Protein AF-A0A293MS20-F1 (afdb_monomer_lite)

Organism: Ornithodoros erraticus (NCBI:txid265619)

Radius of gyration: 35.65 Å; chains: 1; bounding box: 97×41×68 Å

Secondary structure (DSSP, 8-state):
--HHHHHHHHHHHHHHHHHHHHHTT---HHHHHHHHHHHHHHHHHHHHHHHHH---SPPGGG--------------------SSSSSSSS--

Foldseek 3Di:
DPVVVVVVVVVVVVLVVVVCVLPVPPPDPVSVVVVVVVVVVVVVVVVVCCVVPNDPDDDPVNDPPPPDPPDDPPPPDPPPPDDDPPPPPPDD

Structure (mmCIF, N/CA/C/O backbone):
data_AF-A0A293MS20-F1
#
_entry.id   AF-A0A293MS20-F1
#
loop_
_atom_site.group_PDB
_atom_site.id
_atom_site.type_symbol
_atom_site.label_atom_id
_atom_site.label_alt_id
_atom_site.label_comp_id
_atom_site.label_asym_id
_atom_site.label_entity_id
_atom_site.label_seq_id
_atom_site.pdbx_PDB_ins_code
_atom_site.Cartn_x
_atom_site.Cartn_y
_atom_site.Cartn_z
_atom_site.occupancy
_atom_site.B_iso_or_equiv
_atom_site.auth_seq_id
_atom_site.auth_comp_id
_atom_site.auth_asym_id
_atom_site.auth_atom_id
_atom_site.pdbx_PDB_model_num
ATOM 1 N N . MET A 1 1 ? 10.931 11.165 -11.812 1.00 61.16 1 MET A N 1
ATOM 2 C CA . MET A 1 1 ? 10.649 11.383 -10.373 1.00 61.16 1 MET A CA 1
ATOM 3 C C . MET A 1 1 ? 9.576 12.463 -10.163 1.00 61.16 1 MET A C 1
ATOM 5 O O . MET A 1 1 ? 9.824 13.443 -9.483 1.00 61.16 1 MET A O 1
ATOM 9 N N . GLY A 1 2 ? 8.389 12.332 -10.766 1.00 77.19 2 GLY A N 1
ATOM 10 C CA . GLY A 1 2 ? 7.320 13.343 -10.641 1.00 77.19 2 GLY A CA 1
ATOM 11 C C . GLY A 1 2 ? 5.989 12.695 -10.290 1.00 77.19 2 GLY A C 1
ATOM 12 O O . GLY A 1 2 ? 5.447 12.913 -9.212 1.00 77.19 2 GLY A O 1
ATOM 13 N N . ILE A 1 3 ? 5.546 11.781 -11.154 1.00 80.75 3 ILE A N 1
ATOM 14 C CA . ILE A 1 3 ? 4.322 10.991 -10.966 1.00 80.75 3 ILE A CA 1
ATOM 15 C C . ILE A 1 3 ? 4.386 10.180 -9.664 1.00 80.75 3 ILE A C 1
ATOM 17 O O . ILE A 1 3 ? 3.488 10.281 -8.835 1.00 80.75 3 ILE A O 1
ATOM 21 N N . THR A 1 4 ? 5.492 9.469 -9.419 1.00 84.69 4 THR A N 1
ATOM 22 C CA . THR A 1 4 ? 5.694 8.693 -8.183 1.00 84.69 4 THR A CA 1
ATOM 23 C C . THR A 1 4 ? 5.640 9.564 -6.926 1.00 84.69 4 THR A C 1
ATOM 25 O O . THR A 1 4 ? 5.093 9.146 -5.912 1.00 84.69 4 THR A O 1
ATOM 28 N N . ASN A 1 5 ? 6.162 10.793 -6.992 1.00 85.50 5 ASN A N 1
ATOM 29 C CA . ASN A 1 5 ? 6.165 11.703 -5.849 1.00 85.50 5 ASN A CA 1
ATOM 30 C C . ASN A 1 5 ? 4.751 12.248 -5.580 1.00 85.50 5 ASN A C 1
ATOM 32 O O . ASN A 1 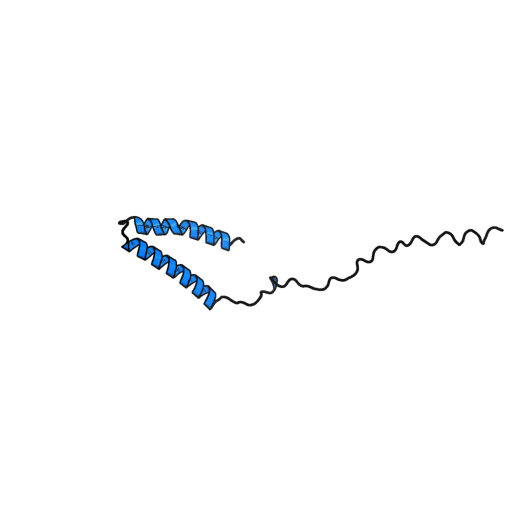5 ? 4.302 12.290 -4.439 1.00 85.50 5 ASN A O 1
ATOM 36 N N . CYS A 1 6 ? 3.998 12.578 -6.631 1.00 85.06 6 CYS A N 1
ATOM 37 C CA . CYS A 1 6 ? 2.610 13.020 -6.510 1.00 85.06 6 CYS A CA 1
ATOM 38 C C . CYS A 1 6 ? 1.699 11.906 -5.959 1.00 85.06 6 CYS A C 1
ATOM 40 O O . CYS A 1 6 ? 0.919 12.140 -5.037 1.00 85.06 6 CYS A O 1
ATOM 42 N N . MET A 1 7 ? 1.864 10.670 -6.446 1.00 84.62 7 MET A N 1
ATOM 43 C CA . MET A 1 7 ? 1.148 9.501 -5.919 1.00 84.62 7 MET A CA 1
ATOM 44 C C . MET A 1 7 ? 1.510 9.211 -4.459 1.00 84.62 7 MET A C 1
ATOM 46 O O . MET A 1 7 ? 0.620 8.922 -3.663 1.00 84.62 7 MET A O 1
ATOM 50 N N . GLY A 1 8 ? 2.788 9.344 -4.089 1.00 84.38 8 GLY A N 1
ATOM 51 C CA . GLY A 1 8 ? 3.234 9.198 -2.702 1.00 84.38 8 GLY A CA 1
ATOM 52 C C . GLY A 1 8 ? 2.609 10.236 -1.768 1.00 84.38 8 GLY A C 1
ATOM 53 O O . GLY A 1 8 ? 2.111 9.881 -0.702 1.00 84.38 8 GLY A O 1
ATOM 54 N N . ASN A 1 9 ? 2.551 11.502 -2.189 1.00 88.62 9 ASN A N 1
ATOM 55 C CA . ASN A 1 9 ? 1.923 12.566 -1.402 1.00 88.62 9 ASN A CA 1
ATOM 56 C C . ASN A 1 9 ? 0.403 12.373 -1.266 1.00 88.62 9 ASN A C 1
ATOM 58 O O . ASN A 1 9 ? -0.129 12.528 -0.169 1.00 88.62 9 ASN A O 1
ATOM 62 N N . MET A 1 10 ? -0.298 11.959 -2.329 1.00 86.31 10 MET A N 1
ATOM 63 C CA . MET A 1 10 ? -1.725 11.614 -2.235 1.00 86.31 10 MET A CA 1
ATOM 64 C C . MET A 1 10 ? -1.972 10.452 -1.275 1.00 86.31 10 MET A C 1
ATOM 66 O O . MET A 1 10 ? -2.856 10.545 -0.429 1.00 86.31 10 MET A O 1
ATOM 70 N N . ALA A 1 11 ? -1.184 9.378 -1.358 1.00 85.19 11 ALA A N 1
ATOM 71 C CA . ALA A 1 11 ? -1.292 8.261 -0.422 1.00 85.19 11 ALA A CA 1
ATOM 72 C C . ALA A 1 11 ? -1.047 8.717 1.029 1.00 85.19 11 ALA A C 1
ATOM 74 O O . ALA A 1 11 ? -1.780 8.316 1.935 1.00 85.19 11 ALA A O 1
ATOM 75 N N . GLY A 1 12 ? -0.080 9.617 1.233 1.00 86.12 12 GLY A N 1
ATOM 76 C CA . GLY A 1 12 ? 0.202 10.241 2.526 1.00 86.12 12 GLY A CA 1
ATOM 77 C C . GLY A 1 12 ? -0.958 11.075 3.077 1.00 86.12 12 GLY A C 1
ATOM 78 O O . GLY A 1 12 ? -1.199 11.046 4.279 1.00 86.12 12 GLY A O 1
ATOM 79 N N . MET A 1 13 ? -1.721 11.761 2.219 1.00 88.44 13 MET A N 1
ATOM 80 C CA . MET A 1 13 ? -2.932 12.492 2.622 1.00 88.44 13 MET A CA 1
ATOM 81 C C . MET A 1 13 ? -4.139 11.572 2.859 1.00 88.44 13 MET A C 1
ATOM 83 O O . MET A 1 13 ? -4.954 11.835 3.742 1.00 88.44 13 MET A O 1
ATOM 87 N N . LEU A 1 14 ? -4.265 10.488 2.091 1.00 86.75 14 LEU A N 1
ATOM 88 C CA . LEU A 1 14 ? -5.381 9.543 2.194 1.00 86.75 14 LEU A CA 1
ATOM 89 C C . LEU A 1 14 ? -5.308 8.687 3.465 1.00 86.75 14 LEU A C 1
ATOM 91 O O . LEU A 1 14 ? -6.346 8.382 4.048 1.00 86.75 14 LEU A O 1
ATOM 95 N N . ALA A 1 15 ? -4.108 8.332 3.928 1.00 85.94 15 ALA A N 1
ATOM 96 C CA . ALA A 1 15 ? -3.912 7.523 5.132 1.00 85.94 15 ALA A CA 1
ATOM 97 C C . ALA A 1 15 ? -4.603 8.094 6.400 1.00 85.94 15 ALA A C 1
ATOM 99 O O . ALA A 1 15 ? -5.390 7.365 7.015 1.00 85.94 15 ALA A O 1
ATOM 100 N N . PRO A 1 16 ? -4.392 9.367 6.799 1.00 86.00 16 PRO A N 1
ATOM 101 C CA . PRO A 1 16 ? -5.071 9.954 7.955 1.00 86.00 16 PRO A CA 1
ATOM 102 C C . PRO A 1 16 ? -6.565 10.208 7.714 1.00 86.00 16 PRO A C 1
ATOM 104 O O . PRO A 1 16 ? -7.341 10.081 8.654 1.00 86.00 16 PRO A O 1
ATOM 107 N N . LEU A 1 17 ? -6.992 10.493 6.477 1.00 86.56 17 LEU A N 1
ATOM 108 C CA . LEU A 1 17 ? -8.415 10.642 6.131 1.00 86.56 17 LEU A CA 1
ATOM 109 C C . LEU A 1 17 ? -9.192 9.340 6.348 1.00 86.56 17 LEU A C 1
ATOM 111 O O . LEU A 1 17 ? -10.225 9.323 7.014 1.00 86.56 17 LEU A O 1
ATOM 115 N N . VAL A 1 18 ? -8.667 8.238 5.814 1.00 84.44 18 VAL A N 1
ATOM 116 C CA . VAL A 1 18 ? -9.268 6.910 5.967 1.00 84.44 18 VAL A CA 1
ATOM 117 C C . VAL A 1 18 ? -9.241 6.486 7.434 1.00 84.44 18 VAL A C 1
ATOM 119 O O . VAL A 1 18 ? -10.255 6.032 7.955 1.00 84.44 18 VAL A O 1
ATOM 122 N N . THR A 1 19 ? -8.115 6.683 8.122 1.00 83.69 19 THR A N 1
ATOM 123 C CA . THR A 1 19 ? -7.992 6.359 9.553 1.00 83.69 19 THR A CA 1
ATOM 124 C C . THR A 1 19 ? -8.981 7.165 10.397 1.00 83.69 19 THR A C 1
ATOM 126 O O . THR A 1 19 ? -9.661 6.583 11.235 1.00 83.69 19 THR A O 1
ATOM 129 N N . GLY A 1 20 ? -9.131 8.469 10.139 1.00 84.12 20 GLY A N 1
ATOM 130 C CA . GLY A 1 20 ? -10.085 9.333 10.837 1.00 84.12 20 GLY A CA 1
ATOM 131 C C . GLY A 1 20 ? -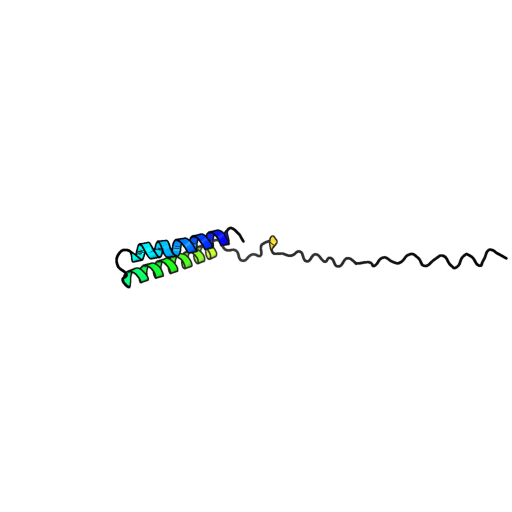11.533 8.881 10.657 1.00 84.12 20 GLY A C 1
ATOM 132 O O . GLY A 1 20 ? -12.248 8.745 11.645 1.00 84.12 20 GLY A O 1
ATOM 133 N N . TYR A 1 21 ? -11.928 8.541 9.426 1.00 83.25 21 TYR A N 1
ATOM 134 C CA . TYR A 1 21 ? -13.263 8.009 9.135 1.00 83.25 21 TYR A CA 1
ATOM 135 C C . TYR A 1 21 ? -13.558 6.701 9.882 1.00 83.25 21 TYR A C 1
ATOM 137 O O . TYR A 1 21 ? -14.675 6.474 10.344 1.00 83.25 21 TYR A O 1
ATOM 145 N N . PHE A 1 22 ? -12.561 5.821 10.020 1.00 77.94 22 PHE A N 1
ATOM 146 C CA . PHE A 1 22 ? -12.743 4.605 10.805 1.00 77.94 22 PHE A CA 1
ATOM 147 C C . PHE A 1 22 ? -12.868 4.925 12.300 1.00 77.94 22 PHE A C 1
ATOM 149 O O . PHE A 1 22 ? -13.806 4.444 12.918 1.00 77.94 22 PHE A O 1
ATOM 156 N N . THR A 1 23 ? -12.012 5.772 12.865 1.00 75.62 23 THR A N 1
ATOM 157 C CA . THR A 1 23 ? -11.958 6.094 14.306 1.00 75.62 23 THR A CA 1
ATOM 158 C C . THR A 1 23 ? -13.181 6.874 14.833 1.00 75.62 23 THR A C 1
ATOM 160 O O . THR A 1 23 ? -13.499 6.786 16.018 1.00 75.62 23 THR A O 1
ATOM 163 N N . GLU A 1 24 ? -13.924 7.586 13.978 1.00 71.00 24 GLU A N 1
ATOM 164 C CA . GLU A 1 24 ? -15.020 8.498 14.372 1.00 71.00 24 GLU A CA 1
ATOM 165 C C . GLU A 1 24 ? -16.205 7.820 15.101 1.00 71.00 24 GLU A C 1
ATOM 167 O O . GLU A 1 24 ? -16.925 8.459 15.867 1.00 71.00 24 GLU A O 1
ATOM 172 N N . HIS A 1 25 ? -16.401 6.508 14.919 1.00 63.91 25 HIS A N 1
ATOM 173 C CA . HIS A 1 25 ? -17.577 5.773 15.414 1.00 63.91 25 HIS A CA 1
ATOM 174 C C . HIS A 1 25 ? -17.271 4.692 16.470 1.00 63.91 25 HIS A C 1
ATOM 176 O O . HIS A 1 25 ? -17.965 3.676 16.496 1.00 63.91 25 HIS A O 1
ATOM 182 N N . ASN A 1 26 ? -16.318 4.946 17.379 1.00 63.22 26 ASN A N 1
ATOM 183 C CA . ASN A 1 26 ? -15.821 4.108 18.497 1.00 63.22 26 ASN A CA 1
ATOM 184 C C . ASN A 1 26 ? -14.496 3.391 18.195 1.00 63.22 26 ASN A C 1
ATOM 186 O O . ASN A 1 26 ? -14.492 2.348 17.543 1.00 63.22 26 ASN A O 1
ATOM 190 N N . GLU A 1 27 ? -13.412 3.882 18.809 1.00 67.38 27 GLU A N 1
ATOM 191 C CA . GLU A 1 27 ? -12.045 3.332 18.814 1.00 67.38 27 GLU A CA 1
ATOM 192 C C . GLU A 1 27 ? -11.959 1.926 19.436 1.00 67.38 27 GLU A C 1
ATOM 194 O O . GLU A 1 27 ? -11.418 1.701 20.517 1.00 67.38 27 GLU A O 1
ATOM 199 N N . SER A 1 28 ? -12.524 0.933 18.762 1.00 75.44 28 SER A N 1
ATOM 200 C CA . SER A 1 28 ? -12.489 -0.462 19.186 1.00 75.44 28 SER A CA 1
ATOM 201 C C . SER A 1 28 ? -11.419 -1.234 18.417 1.00 75.44 28 SER A C 1
ATOM 203 O O . SER A 1 28 ? -11.171 -0.987 17.234 1.00 75.44 28 SER A O 1
ATOM 205 N N . LEU A 1 29 ? -10.844 -2.264 19.048 1.00 78.38 29 LEU A N 1
ATOM 206 C CA . LEU A 1 29 ? -9.930 -3.223 18.407 1.00 78.38 29 LEU A CA 1
ATOM 207 C C . LEU A 1 29 ? -10.500 -3.811 17.101 1.00 78.38 29 LEU A C 1
ATOM 209 O O . LEU A 1 29 ? -9.751 -4.140 16.179 1.00 78.38 29 LEU A O 1
ATOM 213 N N . GLY A 1 30 ? -11.828 -3.918 16.988 1.00 80.25 30 GLY A N 1
ATOM 214 C CA . GLY A 1 30 ? -12.493 -4.383 15.771 1.00 80.25 30 GLY A CA 1
ATOM 215 C C . GLY A 1 30 ? -12.300 -3.464 14.558 1.00 80.25 30 GLY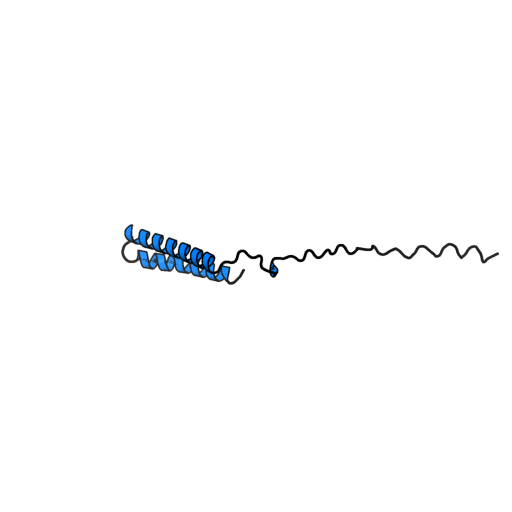 A C 1
ATOM 216 O O . GLY A 1 30 ? -12.232 -3.959 13.434 1.00 80.25 30 GLY A O 1
ATOM 217 N N . GLN A 1 31 ? -12.185 -2.148 14.752 1.00 80.00 31 GLN A N 1
ATOM 218 C CA . GLN A 1 31 ? -11.965 -1.197 13.658 1.00 80.00 31 GLN A CA 1
ATOM 219 C C . GLN A 1 31 ? -10.509 -1.166 13.203 1.00 80.00 31 GLN A C 1
ATOM 221 O O . GLN A 1 31 ? -10.255 -1.184 12.001 1.00 80.00 31 GLN A O 1
ATOM 226 N N . TRP A 1 32 ? -9.556 -1.256 14.130 1.00 83.88 32 TRP A N 1
ATOM 227 C CA . TRP A 1 32 ? -8.140 -1.395 13.784 1.00 83.88 32 TRP A CA 1
ATOM 228 C C . TRP A 1 32 ? -7.886 -2.620 12.904 1.00 83.88 32 TRP A C 1
ATOM 230 O O . TRP A 1 32 ? -7.177 -2.522 11.903 1.00 83.88 32 TRP A O 1
ATOM 240 N N . LYS A 1 33 ? -8.552 -3.752 13.179 1.00 85.75 33 LYS A N 1
ATOM 241 C CA . LYS A 1 33 ? -8.503 -4.930 12.293 1.00 85.75 33 LYS A CA 1
ATOM 242 C C . LYS A 1 33 ? -8.957 -4.622 10.863 1.00 85.75 33 LYS A C 1
ATOM 244 O O . LYS A 1 33 ? -8.378 -5.172 9.932 1.00 85.75 33 LYS A O 1
ATOM 249 N N . LYS A 1 34 ? -9.963 -3.758 10.672 1.00 84.50 34 LYS A N 1
ATOM 250 C CA . LYS A 1 34 ? -10.423 -3.346 9.332 1.00 84.50 34 LYS A CA 1
ATOM 251 C C . LYS A 1 34 ? -9.367 -2.509 8.615 1.00 84.50 34 LYS A C 1
ATOM 253 O O . LYS A 1 34 ? -9.141 -2.741 7.435 1.00 84.50 34 LYS A O 1
ATOM 258 N N . ILE A 1 35 ? -8.685 -1.607 9.324 1.00 86.00 35 ILE A N 1
ATOM 259 C CA . ILE A 1 35 ? -7.583 -0.810 8.761 1.00 86.00 35 ILE A CA 1
ATOM 260 C C . ILE A 1 35 ? -6.431 -1.725 8.334 1.00 86.00 35 ILE A C 1
ATOM 262 O O . ILE A 1 35 ? -5.949 -1.618 7.211 1.00 86.00 35 ILE A O 1
ATOM 266 N N . PHE A 1 36 ? -6.031 -2.680 9.178 1.00 86.19 36 PHE A N 1
ATOM 267 C CA . PHE A 1 36 ? -4.989 -3.649 8.818 1.00 86.19 36 PHE A CA 1
ATOM 268 C C . PHE A 1 36 ? -5.374 -4.509 7.609 1.00 86.19 36 PHE A C 1
ATOM 270 O O . PHE A 1 36 ? -4.536 -4.738 6.737 1.00 86.19 36 PHE A O 1
ATOM 277 N N . LEU A 1 37 ? -6.634 -4.949 7.533 1.00 88.94 37 LEU A N 1
ATOM 278 C CA . LEU A 1 37 ? -7.149 -5.697 6.385 1.00 88.94 37 LEU A CA 1
ATOM 279 C C . LEU A 1 37 ? -7.167 -4.842 5.105 1.00 88.94 37 LEU A C 1
ATOM 281 O O . LEU A 1 37 ? -6.854 -5.335 4.026 1.00 88.94 37 LEU A O 1
ATOM 285 N N . LEU A 1 38 ? -7.511 -3.558 5.215 1.00 89.50 38 LEU A N 1
ATOM 286 C CA . LEU A 1 38 ? -7.496 -2.628 4.087 1.00 89.50 38 LEU A CA 1
ATOM 287 C C . LEU A 1 38 ? -6.066 -2.380 3.591 1.00 89.50 38 LEU A C 1
ATOM 289 O O . LEU A 1 38 ? -5.809 -2.459 2.392 1.00 89.50 38 LEU A O 1
ATOM 293 N N . SER A 1 39 ? -5.125 -2.145 4.506 1.00 88.88 39 SER A N 1
ATOM 294 C CA . SER A 1 39 ? -3.708 -1.974 4.176 1.00 88.88 39 SER A CA 1
ATOM 295 C C . SER A 1 39 ? -3.145 -3.204 3.470 1.00 88.88 39 SER A C 1
ATOM 297 O O . SER A 1 39 ? -2.492 -3.066 2.436 1.00 88.88 39 SER A O 1
ATOM 299 N N . SER A 1 40 ? -3.423 -4.414 3.972 1.00 92.25 40 SER A N 1
ATOM 300 C CA . SER A 1 40 ? -2.964 -5.643 3.314 1.00 92.25 40 SER A CA 1
ATOM 301 C C . SER A 1 40 ? -3.586 -5.819 1.927 1.00 92.25 40 SER A C 1
ATOM 303 O O . SER A 1 40 ? -2.876 -6.191 0.995 1.00 92.25 40 SER A O 1
ATOM 305 N N . ALA A 1 41 ? -4.865 -5.473 1.748 1.00 91.50 41 ALA A N 1
ATOM 306 C CA . ALA A 1 41 ? -5.521 -5.499 0.443 1.00 91.50 41 ALA A CA 1
ATOM 307 C C . ALA A 1 41 ? -4.861 -4.543 -0.566 1.00 91.50 41 ALA A C 1
ATOM 309 O O . ALA A 1 41 ? -4.656 -4.929 -1.71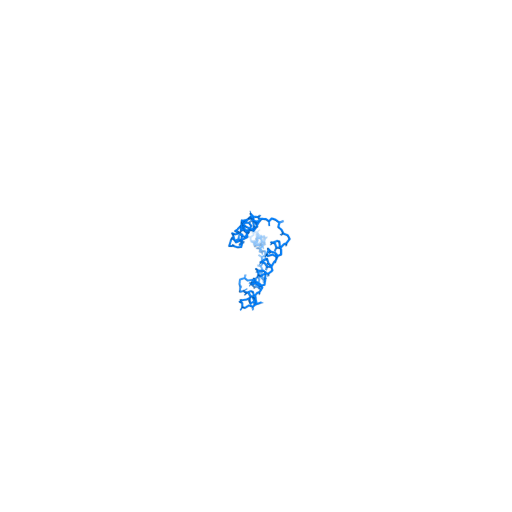4 1.00 91.50 41 ALA A O 1
ATOM 310 N N . ILE A 1 42 ? -4.470 -3.333 -0.147 1.00 90.19 42 ILE A N 1
ATOM 311 C CA . ILE A 1 42 ? -3.761 -2.368 -1.007 1.00 90.19 42 ILE A CA 1
ATOM 312 C C . ILE A 1 42 ? -2.394 -2.919 -1.433 1.00 90.19 42 ILE A C 1
ATOM 314 O O . ILE A 1 42 ? -2.045 -2.842 -2.612 1.00 90.19 42 ILE A O 1
ATOM 318 N N . TYR A 1 43 ? -1.639 -3.522 -0.509 1.00 90.56 43 TYR A N 1
ATOM 319 C CA . TYR A 1 43 ? -0.355 -4.154 -0.835 1.00 90.56 43 TYR A CA 1
ATOM 320 C C . TYR A 1 43 ? -0.514 -5.316 -1.814 1.00 90.56 43 TYR A C 1
ATOM 322 O O . TYR A 1 43 ? 0.229 -5.399 -2.791 1.00 90.56 43 TYR A O 1
ATOM 330 N N . ILE A 1 44 ? -1.496 -6.191 -1.584 1.00 94.56 44 ILE A N 1
ATOM 331 C CA . ILE A 1 44 ? -1.781 -7.319 -2.477 1.00 94.56 44 ILE A CA 1
ATOM 332 C C . ILE A 1 44 ? -2.229 -6.814 -3.849 1.00 94.56 44 ILE A C 1
ATOM 334 O O . ILE A 1 44 ? -1.779 -7.348 -4.855 1.00 94.56 44 ILE A O 1
ATOM 338 N N . ALA A 1 45 ? -3.058 -5.771 -3.918 1.00 92.75 45 ALA A N 1
ATOM 339 C CA . ALA A 1 45 ? -3.475 -5.172 -5.183 1.00 92.75 45 ALA A CA 1
ATOM 340 C C . ALA A 1 45 ? -2.283 -4.577 -5.947 1.00 92.75 45 ALA A C 1
ATOM 342 O O . ALA A 1 45 ? -2.139 -4.829 -7.141 1.00 92.75 45 ALA A O 1
ATOM 343 N N . GLY A 1 46 ? -1.390 -3.853 -5.266 1.00 89.75 46 GLY A N 1
ATOM 344 C CA . GLY A 1 46 ? -0.155 -3.344 -5.867 1.00 89.75 46 GLY A CA 1
ATOM 345 C C . GLY A 1 46 ? 0.747 -4.468 -6.381 1.00 89.75 46 GLY A C 1
ATOM 346 O O . GLY A 1 46 ? 1.226 -4.410 -7.512 1.00 89.75 46 GLY A O 1
ATOM 347 N N . ALA A 1 47 ? 0.912 -5.531 -5.590 1.00 90.88 47 ALA A N 1
ATOM 348 C CA . ALA A 1 47 ? 1.651 -6.721 -5.996 1.00 90.88 47 ALA A CA 1
ATOM 349 C C . ALA A 1 47 ? 0.992 -7.425 -7.191 1.00 90.88 47 ALA A C 1
ATOM 351 O O . ALA A 1 47 ? 1.688 -7.821 -8.117 1.00 90.88 47 ALA A O 1
ATOM 352 N N . ALA A 1 48 ? -0.336 -7.539 -7.220 1.00 93.75 48 ALA A N 1
ATOM 353 C CA . ALA A 1 48 ? -1.070 -8.141 -8.327 1.00 93.75 48 ALA A CA 1
ATOM 354 C C . ALA A 1 48 ? -0.924 -7.323 -9.614 1.00 93.75 48 ALA A C 1
ATOM 356 O O . ALA A 1 48 ? -0.654 -7.891 -10.666 1.00 93.75 48 ALA A O 1
ATOM 357 N N . VAL A 1 49 ? -1.031 -5.994 -9.542 1.00 91.25 49 VAL A N 1
ATOM 358 C CA . VAL A 1 49 ? -0.787 -5.108 -10.692 1.00 91.25 49 VAL A CA 1
ATOM 359 C C . VAL A 1 49 ? 0.640 -5.283 -11.208 1.00 91.25 49 VAL A C 1
ATOM 361 O O . VAL A 1 49 ? 0.841 -5.410 -12.414 1.00 91.25 49 VAL A O 1
ATOM 364 N N . PHE A 1 50 ? 1.622 -5.360 -10.310 1.00 87.75 50 PHE A N 1
ATOM 365 C CA . PHE A 1 50 ? 3.005 -5.628 -10.692 1.00 87.75 50 PHE A CA 1
ATOM 366 C C . PHE A 1 50 ? 3.187 -7.025 -11.301 1.00 87.75 50 PHE A C 1
ATOM 368 O O . PHE A 1 50 ? 3.901 -7.165 -12.282 1.00 87.75 50 PHE A O 1
ATOM 375 N N . LEU A 1 51 ? 2.528 -8.059 -10.781 1.00 90.06 51 LEU A N 1
ATOM 376 C CA . LEU A 1 51 ? 2.613 -9.412 -11.341 1.00 90.06 51 LEU A CA 1
ATOM 377 C C . LEU A 1 51 ? 1.934 -9.530 -12.712 1.00 90.06 51 LEU A C 1
ATOM 379 O O . LEU A 1 51 ? 2.393 -10.302 -13.547 1.00 90.06 51 LEU A O 1
ATOM 383 N N . LEU A 1 52 ? 0.847 -8.788 -12.943 1.00 90.12 52 LEU A N 1
ATOM 384 C CA . LEU A 1 52 ? 0.088 -8.837 -14.195 1.00 90.12 52 LEU A CA 1
ATOM 385 C C . LEU A 1 52 ? 0.713 -7.986 -15.307 1.00 90.12 52 LEU A C 1
ATOM 387 O O . LEU A 1 52 ? 0.673 -8.385 -16.467 1.00 90.12 52 LEU A O 1
ATOM 391 N N . PHE A 1 53 ? 1.261 -6.818 -14.969 1.00 84.94 53 PHE A N 1
ATOM 392 C CA . PHE A 1 53 ? 1.752 -5.837 -15.947 1.00 84.94 53 PHE A CA 1
ATOM 393 C C . PHE A 1 53 ? 3.256 -5.563 -15.853 1.00 84.94 53 PHE A C 1
ATOM 395 O O . PHE A 1 53 ? 3.810 -4.880 -16.713 1.00 84.94 53 PHE A O 1
ATOM 402 N N . GLY A 1 54 ? 3.930 -6.053 -14.815 1.00 79.81 54 GLY A N 1
ATOM 403 C CA . GLY A 1 54 ? 5.363 -5.875 -14.634 1.00 79.81 54 GLY A CA 1
ATOM 404 C C . GLY A 1 54 ? 6.151 -6.709 -15.634 1.00 79.81 54 GLY A C 1
ATOM 405 O O . GLY A 1 54 ? 5.957 -7.915 -15.765 1.00 79.81 54 GLY A O 1
ATOM 406 N N . SER A 1 55 ? 7.082 -6.057 -16.320 1.00 77.50 55 SER A N 1
ATOM 407 C CA . SER A 1 55 ? 8.073 -6.703 -17.172 1.00 77.50 55 SER A CA 1
ATOM 408 C C . SER A 1 55 ? 9.448 -6.530 -16.538 1.00 77.50 55 SER A C 1
ATOM 410 O O . SER A 1 55 ? 9.821 -5.424 -16.156 1.00 77.50 55 SER A O 1
ATOM 412 N N . ALA A 1 56 ? 10.212 -7.618 -16.435 1.00 72.81 56 ALA A N 1
ATOM 413 C CA . ALA A 1 56 ? 11.606 -7.589 -15.984 1.00 72.81 56 ALA A CA 1
ATOM 414 C C . ALA A 1 56 ? 12.594 -7.319 -17.136 1.00 72.81 56 ALA A C 1
ATOM 416 O O . ALA A 1 56 ? 13.804 -7.476 -16.972 1.00 72.81 56 ALA A O 1
ATOM 417 N N . LYS A 1 57 ? 12.091 -6.963 -18.325 1.00 75.56 57 LYS A N 1
ATOM 418 C CA . LYS A 1 57 ? 12.937 -6.644 -19.472 1.00 75.56 57 LYS A CA 1
ATOM 419 C C . LYS A 1 57 ? 13.608 -5.291 -19.241 1.00 75.56 57 LYS A C 1
ATOM 421 O O . LYS A 1 57 ? 12.953 -4.321 -18.877 1.00 75.56 57 LYS A O 1
ATOM 426 N N . GLN A 1 58 ? 14.920 -5.239 -19.457 1.00 66.19 58 GLN A N 1
ATOM 427 C CA . GLN A 1 58 ? 15.664 -3.986 -19.432 1.00 66.19 58 GLN A CA 1
ATOM 428 C C . GLN A 1 58 ? 15.165 -3.099 -20.575 1.00 66.19 58 GLN A C 1
ATOM 430 O O . GLN A 1 58 ? 15.265 -3.463 -21.747 1.00 66.19 58 GLN A O 1
ATOM 435 N N . GLU A 1 59 ? 14.582 -1.962 -20.211 1.00 72.19 59 GLU A N 1
ATOM 436 C CA . GLU A 1 59 ? 14.084 -0.977 -21.163 1.00 72.19 59 GLU A CA 1
ATOM 437 C C . GLU A 1 59 ? 15.250 -0.289 -21.893 1.00 72.19 59 GLU A C 1
ATOM 439 O O . GLU A 1 59 ? 16.326 -0.087 -21.325 1.00 72.19 59 GLU A O 1
ATOM 444 N N . GLU A 1 60 ? 15.042 0.088 -23.158 1.00 71.06 60 GLU A N 1
ATOM 445 C CA . GLU A 1 60 ? 16.096 0.570 -24.072 1.00 71.06 60 GLU A CA 1
ATOM 446 C C . GLU A 1 60 ? 16.817 1.832 -23.568 1.00 71.06 60 GLU A C 1
ATOM 448 O O . GLU A 1 60 ? 18.001 2.028 -23.833 1.00 71.06 60 GLU A O 1
ATOM 453 N N . TRP A 1 61 ? 16.136 2.657 -22.768 1.00 72.19 61 TRP A N 1
ATOM 454 C CA . TRP A 1 61 ? 16.713 3.853 -22.144 1.00 72.19 61 TRP A CA 1
ATOM 455 C C . TRP A 1 61 ? 17.683 3.544 -20.992 1.00 72.19 61 TRP A C 1
ATOM 457 O O . TRP A 1 61 ? 18.416 4.431 -20.559 1.00 72.19 61 TRP A O 1
ATOM 467 N N . GLY A 1 62 ? 17.690 2.309 -20.479 1.00 64.88 62 GLY A N 1
ATOM 468 C CA . GLY A 1 62 ? 18.613 1.828 -19.447 1.00 64.88 62 GLY A CA 1
ATOM 469 C C . GLY A 1 62 ? 19.864 1.148 -20.008 1.00 64.88 62 GLY A C 1
ATOM 470 O O . GLY A 1 62 ? 20.685 0.653 -19.237 1.00 64.88 62 GLY A O 1
ATOM 471 N N . VAL A 1 63 ? 20.014 1.079 -21.334 1.00 69.06 63 VAL A N 1
ATOM 472 C CA . VAL A 1 63 ? 21.235 0.605 -21.990 1.00 69.06 63 VAL A CA 1
ATOM 473 C C . VAL A 1 63 ? 22.103 1.827 -22.271 1.00 69.06 63 VAL A C 1
ATOM 475 O O . VAL A 1 63 ? 21.939 2.504 -23.284 1.00 69.06 63 VAL A O 1
ATOM 478 N N . SER A 1 64 ? 23.044 2.134 -21.375 1.00 62.44 64 SER A N 1
ATOM 479 C CA . SER A 1 64 ? 24.158 3.004 -21.750 1.00 62.44 64 SER A CA 1
ATOM 480 C C . SER A 1 64 ? 24.873 2.322 -22.908 1.00 62.44 64 SER A C 1
ATOM 482 O O . SER A 1 64 ? 25.474 1.265 -22.732 1.00 62.44 64 SER A O 1
ATOM 484 N N . SER A 1 65 ? 24.751 2.893 -24.104 1.00 56.50 65 SER A N 1
ATOM 485 C CA . SER A 1 65 ? 25.534 2.500 -25.266 1.00 56.50 65 SER A CA 1
ATOM 486 C C . SER A 1 65 ? 27.008 2.655 -24.906 1.00 56.50 65 SER A C 1
ATOM 488 O O . SER A 1 65 ? 27.589 3.720 -25.104 1.00 56.50 65 SER A O 1
ATOM 490 N N . GLU A 1 66 ? 27.631 1.584 -24.425 1.00 58.00 66 GLU A N 1
ATOM 491 C CA . GLU A 1 66 ? 29.077 1.403 -24.449 1.00 58.00 66 GLU A CA 1
ATOM 492 C C . GLU A 1 66 ? 29.497 1.195 -25.913 1.00 58.00 66 GLU A C 1
ATOM 494 O O . GLU A 1 66 ? 30.007 0.158 -26.322 1.00 58.00 66 GLU A O 1
ATOM 499 N N . LYS A 1 67 ? 29.227 2.189 -26.764 1.00 50.38 67 LYS A N 1
ATOM 500 C CA . LYS A 1 67 ? 29.973 2.316 -28.004 1.00 50.38 67 LYS A CA 1
ATOM 501 C C . LYS A 1 67 ? 31.291 2.921 -27.596 1.00 50.38 67 LYS A C 1
ATOM 503 O O . LYS A 1 67 ? 31.370 4.117 -27.331 1.00 50.38 67 LYS A O 1
ATOM 508 N N . SER A 1 68 ? 32.281 2.038 -27.518 1.00 54.19 68 SER A N 1
ATOM 509 C CA . SER A 1 68 ? 33.704 2.304 -27.652 1.00 54.19 68 SER A CA 1
ATOM 510 C C . SER A 1 68 ? 33.977 3.658 -28.307 1.00 54.19 68 SER A C 1
ATOM 512 O O . SER A 1 68 ? 34.051 3.782 -29.525 1.00 54.19 68 SER A O 1
ATOM 514 N N . GLY A 1 69 ? 34.148 4.672 -27.468 1.00 51.09 69 GLY A N 1
ATOM 515 C CA . GLY A 1 69 ? 34.786 5.935 -27.808 1.00 51.09 69 GLY A CA 1
ATOM 516 C C . GLY A 1 69 ? 36.275 5.881 -27.486 1.00 51.09 69 GLY A C 1
ATOM 517 O O . GLY A 1 69 ? 36.848 6.885 -27.089 1.00 51.09 69 GLY A O 1
ATOM 518 N N . LEU A 1 70 ? 36.907 4.710 -27.620 1.00 60.81 70 LEU A N 1
ATOM 519 C CA . LEU A 1 70 ? 38.358 4.604 -27.759 1.00 60.81 70 LEU A CA 1
ATOM 520 C C . LEU A 1 70 ? 38.731 5.058 -29.178 1.00 60.81 70 LEU A C 1
ATOM 522 O O . LEU A 1 70 ? 39.190 4.270 -29.997 1.00 60.81 70 LEU A O 1
ATOM 526 N N . VAL A 1 71 ? 38.487 6.328 -29.495 1.00 61.16 71 VAL A N 1
ATOM 527 C CA . VAL A 1 71 ? 39.072 6.986 -30.664 1.00 61.16 71 VAL A CA 1
ATOM 528 C C . VAL A 1 71 ? 39.838 8.190 -30.148 1.00 61.16 71 VAL A C 1
ATOM 530 O O . VAL A 1 71 ? 39.311 9.281 -29.965 1.00 61.16 71 VAL A O 1
ATOM 533 N N . SER A 1 72 ? 41.089 7.873 -29.819 1.00 58.81 72 SER A N 1
ATOM 534 C CA . SER A 1 72 ? 42.283 8.704 -29.921 1.00 58.81 72 SER A CA 1
ATOM 535 C C . SER A 1 72 ? 42.101 10.199 -29.654 1.00 58.81 72 SER A C 1
ATOM 537 O O . SER A 1 72 ? 41.905 10.995 -30.574 1.00 58.81 72 SER A O 1
ATOM 539 N N . PHE A 1 73 ? 42.364 10.596 -28.408 1.00 63.69 73 PHE A N 1
ATOM 540 C CA . PHE A 1 73 ? 43.113 11.830 -28.193 1.00 63.69 73 PHE A CA 1
ATOM 541 C C . PHE A 1 73 ? 44.477 11.641 -28.872 1.00 63.69 73 PHE A C 1
ATOM 543 O O . PHE A 1 73 ? 45.406 11.094 -28.283 1.00 63.69 73 PHE A O 1
ATOM 550 N N . VAL A 1 74 ? 44.561 11.981 -30.159 1.00 66.19 74 VAL A N 1
ATOM 551 C CA . VAL A 1 74 ? 45.838 12.262 -30.808 1.00 66.19 74 VAL A CA 1
ATOM 552 C C . VAL A 1 74 ? 46.263 13.602 -30.212 1.00 66.19 74 VAL A C 1
ATOM 554 O O . VAL A 1 74 ? 45.584 14.596 -30.486 1.00 66.19 74 VAL A O 1
ATOM 557 N N . PRO A 1 75 ? 47.290 13.662 -29.340 1.00 72.12 75 PRO A N 1
ATOM 558 C CA . PRO A 1 75 ? 47.829 14.955 -28.949 1.00 72.12 75 PRO A CA 1
ATOM 559 C C . PRO A 1 75 ? 48.254 15.678 -30.232 1.00 72.12 75 PRO A C 1
ATOM 561 O O . PRO A 1 75 ? 48.726 15.007 -31.156 1.00 72.12 75 PRO A O 1
ATOM 564 N N . PRO A 1 76 ? 48.066 17.005 -30.334 1.00 63.22 76 PRO A N 1
ATOM 565 C CA . PRO A 1 76 ? 48.579 17.747 -31.473 1.00 63.22 76 PRO A CA 1
ATOM 566 C C . PRO A 1 76 ? 50.064 17.413 -31.596 1.00 63.22 76 PRO A C 1
ATOM 568 O O . PRO A 1 76 ? 50.833 17.657 -30.666 1.00 63.22 76 PRO A O 1
ATOM 571 N N . VAL A 1 77 ? 50.436 16.768 -32.704 1.00 62.53 77 VAL A N 1
ATOM 572 C CA . VAL A 1 77 ? 51.835 16.681 -33.094 1.00 62.53 77 VAL A CA 1
ATOM 573 C C . VAL A 1 77 ? 52.271 18.129 -33.246 1.00 62.53 77 VAL A C 1
ATOM 575 O O . VAL A 1 77 ? 51.700 18.878 -34.039 1.00 62.53 77 VAL A O 1
ATOM 578 N N . ASP A 1 78 ? 53.175 18.543 -32.370 1.00 55.78 78 ASP A N 1
ATOM 579 C CA . ASP A 1 78 ? 53.933 19.767 -32.526 1.00 55.78 78 ASP A CA 1
ATOM 580 C C . ASP A 1 78 ? 54.638 19.672 -33.880 1.00 55.78 78 ASP A C 1
ATOM 582 O O . ASP A 1 78 ? 55.654 19.004 -34.044 1.00 55.78 78 ASP A O 1
ATOM 586 N N . SER A 1 79 ? 54.011 20.255 -34.893 1.00 56.75 79 SER A N 1
ATOM 587 C CA . SER A 1 79 ? 54.633 20.540 -36.169 1.00 56.75 79 SER A CA 1
ATOM 588 C C . SER A 1 79 ? 55.276 21.920 -36.064 1.00 56.75 79 SER A C 1
ATOM 590 O O . SER A 1 79 ? 54.737 22.895 -36.593 1.00 56.75 79 SER A O 1
ATOM 592 N N . SER A 1 80 ? 56.385 22.008 -35.331 1.00 58.00 80 SER A N 1
ATOM 593 C CA . SER A 1 80 ? 57.308 23.146 -35.366 1.00 58.00 80 SER A CA 1
ATOM 594 C C . SER A 1 80 ? 58.774 22.774 -35.104 1.00 58.00 80 SER A C 1
ATOM 596 O O . SER A 1 80 ? 59.553 23.604 -34.652 1.00 58.00 80 SER A O 1
ATOM 598 N N . GLU A 1 81 ? 59.193 21.567 -35.485 1.00 59.03 81 GLU A N 1
ATOM 599 C CA . GLU A 1 81 ? 60.612 21.226 -35.649 1.00 59.03 81 GLU A CA 1
ATOM 600 C C . GLU A 1 81 ? 60.876 20.870 -37.114 1.00 59.03 81 GLU A C 1
ATOM 602 O O . GLU A 1 81 ? 60.733 19.715 -37.484 1.00 59.03 81 GLU A O 1
ATOM 607 N N . ASP A 1 82 ? 61.171 21.879 -37.946 1.00 54.47 82 ASP A N 1
ATOM 608 C CA . ASP A 1 82 ? 61.916 21.767 -39.217 1.00 54.47 82 ASP A CA 1
ATOM 609 C C . ASP A 1 82 ? 62.098 23.174 -39.851 1.00 54.47 82 ASP A C 1
ATOM 611 O O . ASP A 1 82 ? 61.488 23.492 -40.871 1.00 54.47 82 ASP A O 1
ATOM 615 N N . ASP A 1 83 ? 62.923 24.054 -39.259 1.00 52.69 83 ASP A N 1
ATOM 616 C CA . ASP A 1 83 ? 63.460 25.240 -39.972 1.00 52.69 83 ASP A CA 1
ATOM 617 C C . ASP A 1 83 ? 64.861 25.681 -39.496 1.00 52.69 83 ASP A C 1
ATOM 619 O O . ASP A 1 83 ? 65.158 26.865 -39.449 1.00 52.69 83 ASP A O 1
ATOM 623 N N . ASP A 1 84 ? 65.766 24.750 -39.164 1.00 52.44 84 ASP A N 1
ATOM 624 C CA . ASP A 1 84 ? 67.144 25.133 -38.773 1.00 52.44 84 ASP A CA 1
ATOM 625 C C . ASP A 1 84 ? 68.267 24.474 -39.592 1.00 52.44 84 ASP A C 1
ATOM 627 O O . ASP A 1 84 ? 69.443 24.755 -39.383 1.00 52.44 84 ASP A O 1
ATOM 631 N N . THR A 1 85 ? 67.965 23.648 -40.600 1.00 55.84 85 THR A N 1
ATOM 632 C CA . THR A 1 85 ? 69.020 22.952 -41.379 1.00 55.84 85 THR A CA 1
ATOM 633 C C . THR A 1 85 ? 69.265 23.509 -42.785 1.00 55.84 85 THR A C 1
ATOM 635 O O . THR A 1 85 ? 70.107 22.980 -43.510 1.00 55.84 85 THR A O 1
ATOM 638 N N . LYS A 1 86 ? 68.581 24.587 -43.204 1.00 53.53 86 LYS A N 1
ATOM 639 C CA . LYS A 1 86 ? 68.712 25.131 -44.574 1.00 53.53 86 LYS A CA 1
ATOM 640 C C . LYS A 1 86 ? 69.460 26.467 -44.688 1.00 53.53 86 LYS A C 1
ATOM 642 O O . LYS A 1 86 ? 69.707 26.910 -45.808 1.00 53.53 86 LYS A O 1
ATOM 647 N N . SER A 1 87 ? 69.884 27.088 -43.584 1.00 58.72 87 SER A N 1
ATOM 648 C CA . SER A 1 87 ? 70.590 28.383 -43.649 1.00 58.72 87 SER A CA 1
ATOM 649 C C . SER A 1 87 ? 72.124 28.292 -43.730 1.00 58.72 87 SER A C 1
ATOM 651 O O . SER A 1 87 ? 72.764 29.299 -44.015 1.00 58.72 87 SER A O 1
ATOM 653 N N . GLU A 1 88 ? 72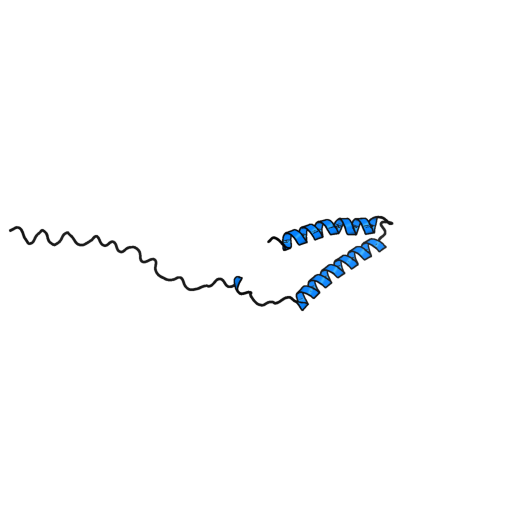.732 27.113 -43.563 1.00 53.38 88 GLU A N 1
ATOM 654 C CA . GLU A 1 88 ? 74.204 26.953 -43.546 1.00 53.38 88 GLU A CA 1
ATOM 655 C C . GLU A 1 88 ? 74.801 26.482 -44.895 1.00 53.38 88 GLU A C 1
ATOM 657 O O . GLU A 1 88 ? 76.009 26.305 -45.015 1.00 53.38 88 GLU A O 1
ATOM 662 N N . ALA A 1 89 ? 73.985 26.290 -45.944 1.00 59.28 89 ALA A N 1
ATOM 663 C CA . ALA A 1 89 ? 74.442 25.753 -47.238 1.00 59.28 89 ALA A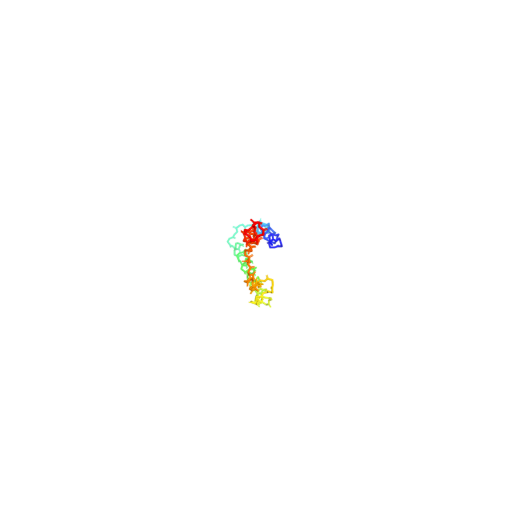 CA 1
ATOM 664 C C . ALA A 1 89 ? 74.402 26.749 -48.419 1.00 59.28 89 ALA A C 1
ATOM 666 O O . ALA A 1 89 ? 74.652 26.344 -49.555 1.00 59.28 89 ALA A O 1
ATOM 667 N N . HIS A 1 90 ? 74.085 28.033 -48.195 1.00 52.75 90 HIS A N 1
ATOM 668 C CA . HIS A 1 90 ? 73.988 29.022 -49.285 1.00 52.75 90 HIS A CA 1
ATOM 669 C C . HIS A 1 90 ? 74.837 30.293 -49.123 1.00 52.75 90 HIS A C 1
ATOM 671 O O . HIS A 1 90 ? 74.849 31.107 -50.040 1.00 52.75 90 HIS A O 1
ATOM 677 N N . VAL A 1 91 ? 75.587 30.472 -48.033 1.00 55.94 91 VAL A N 1
ATOM 678 C CA . VAL A 1 91 ? 76.500 31.626 -47.923 1.00 55.94 91 VAL A CA 1
ATOM 679 C C . VAL A 1 91 ? 77.908 31.160 -47.563 1.00 55.94 91 VAL A C 1
ATOM 681 O O . VAL A 1 91 ? 78.415 31.376 -46.467 1.00 55.94 91 VAL A O 1
ATOM 684 N N . MET A 1 92 ? 78.510 30.468 -48.532 1.00 44.16 92 MET A N 1
ATOM 685 C CA . MET A 1 92 ? 79.852 30.859 -48.970 1.00 44.16 92 MET A CA 1
ATOM 686 C C . MET A 1 92 ? 79.778 32.229 -49.643 1.00 44.16 92 MET A C 1
ATOM 688 O O . MET A 1 92 ? 78.765 32.475 -50.337 1.00 44.16 92 MET A O 1
#

pLDDT: mean 74.36, std 13.77, range [44.16, 94.56]

InterPro domains:
  IPR020846 Major facilitator superfamily domain [PS50850] (1-58)
  IPR036259 MFS transporter superfamily [G3DSA:1.20.1250.20] (1-68)
  IPR036259 MFS transporter superfamily [SSF103473] (1-54)
  IPR050382 Major Facilitator Superfamily Sodium/Anion Cotransporter [PTHR11662] (1-63)

Sequence (92 aa):
MGITNCMGNMAGMLAPLVTGYFTEHNESLGQWKKIFLLSSAIYIAGAAVFLLFGSAKQEEWGVSSEKSGLVSFVPPVDSSEDDDTKSEAHVM